Protein AF-A0A1K1SEM2-F1 (afdb_monomer_lite)

Sequence (155 aa):
MDTDGTIVLSGGDLWRDGTLTHLGGLPGLQYAWPEAVKNGRVVGYGVFGGKKVGVYWDQQHAAHVLPSSSYNLSNGNPGFTINAAGLIVGRIDEASGGNDAAGTRYGVWNQGVFAGRFGDVAADLPVVLGDDGTAGGYRYDAATRHSHPYTWRCS

Organism: NCBI:txid546364

Foldseek 3Di:
DEPQQWDDDQVQWIDDPRDIDHAADDVQWARDGWDEDYLQKTWFWTAHPQWIFIWIQDNVSHIDTQPQGTHHPPADGWDKYAYNQGKMKIFGYVVVLDPDPQATWMFIAGNSHTPGTDDDDRHWDFDDAYNQQKTWTWGQDPVVRDTDIDIDHPD

Secondary structure (DSSP, 8-state):
--TTS-EEETTTEEEETTEEEEPPP-TTEEEEEEEEEETTEEEEEEEETTEEEEEEE-TT--EEEPTT--B-TTSPP--EEE-TT-EEEEEPPGGGTSS-TT---EEEEETTEEEEEESSSTTEEEEEE-TTSEEEEEEEETTTTEEEEEEEE--

Radius of gyration: 15.35 Å; chains: 1; bounding box: 41×33×46 Å

Structure (mmCIF, N/CA/C/O backbone):
data_AF-A0A1K1SEM2-F1
#
_entry.id   AF-A0A1K1SEM2-F1
#
loop_
_atom_site.group_PDB
_atom_site.id
_atom_site.type_symbol
_atom_site.label_atom_id
_atom_site.label_alt_id
_atom_site.label_comp_id
_atom_site.label_asym_id
_atom_site.label_entity_id
_atom_site.label_seq_id
_atom_site.pdbx_PDB_ins_code
_atom_site.Cartn_x
_atom_site.Cartn_y
_atom_site.Cartn_z
_atom_site.occupancy
_atom_site.B_iso_or_equiv
_atom_site.auth_seq_id
_atom_site.auth_comp_id
_atom_site.auth_asym_id
_atom_site.auth_atom_id
_atom_site.pdbx_PDB_model_num
ATOM 1 N N . MET A 1 1 ? -12.809 1.448 -1.244 1.00 86.12 1 MET A N 1
ATOM 2 C CA . MET A 1 1 ? -13.992 0.931 -0.529 1.00 86.12 1 MET A CA 1
ATOM 3 C C . MET A 1 1 ? -13.843 -0.569 -0.440 1.00 86.12 1 MET A C 1
ATOM 5 O O . MET A 1 1 ? -13.424 -1.178 -1.421 1.00 86.12 1 MET A O 1
ATOM 9 N N . ASP A 1 2 ? -14.132 -1.128 0.723 1.00 93.38 2 ASP A N 1
ATOM 10 C CA . ASP A 1 2 ? -14.117 -2.560 0.970 1.00 93.38 2 ASP A CA 1
ATOM 11 C C . ASP A 1 2 ? -15.428 -3.211 0.499 1.00 93.38 2 ASP A C 1
ATOM 13 O O . ASP A 1 2 ? -16.438 -2.548 0.262 1.00 93.38 2 ASP A O 1
ATOM 17 N N . THR A 1 3 ? -15.413 -4.531 0.358 1.00 92.38 3 THR A N 1
ATOM 18 C CA . THR A 1 3 ? -16.561 -5.343 -0.081 1.00 92.38 3 THR A CA 1
ATOM 19 C C . THR A 1 3 ? -17.755 -5.291 0.866 1.00 92.38 3 THR A C 1
ATOM 21 O O . THR A 1 3 ? -18.881 -5.541 0.447 1.00 92.38 3 THR A O 1
ATOM 24 N N . ASP A 1 4 ? -17.523 -4.941 2.126 1.00 94.62 4 ASP A N 1
ATOM 25 C CA . ASP A 1 4 ? -18.528 -4.912 3.180 1.00 94.62 4 ASP A CA 1
ATOM 26 C C . ASP A 1 4 ? -19.148 -3.517 3.401 1.00 94.62 4 ASP A C 1
ATOM 28 O O . ASP A 1 4 ? -19.919 -3.325 4.341 1.00 94.62 4 ASP A O 1
ATOM 32 N N . GLY A 1 5 ? -18.816 -2.556 2.529 1.00 95.50 5 GLY A N 1
ATOM 33 C CA . GLY A 1 5 ? -19.282 -1.170 2.591 1.00 95.50 5 GLY A CA 1
ATOM 34 C C . GLY A 1 5 ? -18.360 -0.229 3.368 1.00 95.50 5 GLY A C 1
ATOM 35 O O . GLY A 1 5 ? -18.602 0.977 3.375 1.00 95.50 5 GLY A O 1
ATOM 36 N N . THR A 1 6 ? -17.282 -0.735 3.976 1.00 97.19 6 THR A N 1
ATOM 37 C CA . THR A 1 6 ? -16.309 0.112 4.672 1.00 97.19 6 THR A CA 1
ATOM 38 C C . THR A 1 6 ? -15.595 1.043 3.691 1.00 97.19 6 THR A C 1
ATOM 40 O O . THR A 1 6 ? -15.081 0.625 2.647 1.00 97.19 6 THR A O 1
ATOM 43 N N . ILE A 1 7 ? -15.503 2.325 4.030 1.00 96.06 7 ILE A N 1
ATOM 44 C CA . ILE A 1 7 ? -14.666 3.293 3.315 1.00 96.06 7 ILE A CA 1
ATOM 45 C C . ILE A 1 7 ? -13.536 3.750 4.222 1.00 96.06 7 ILE A C 1
ATOM 47 O O . ILE A 1 7 ? -13.710 3.889 5.430 1.00 96.06 7 ILE A O 1
ATOM 51 N N . VAL A 1 8 ? -12.381 4.001 3.619 1.00 95.81 8 VAL A N 1
ATOM 52 C CA . VAL A 1 8 ? -11.257 4.610 4.314 1.00 95.81 8 VAL A CA 1
ATOM 53 C C . VAL A 1 8 ? -11.254 6.108 4.051 1.00 95.81 8 VAL A C 1
ATOM 55 O O . VAL A 1 8 ? -11.447 6.548 2.917 1.00 95.81 8 VAL A O 1
ATOM 58 N N . LEU A 1 9 ? -11.090 6.886 5.113 1.00 94.19 9 LEU A N 1
ATOM 59 C CA . LEU A 1 9 ? -11.061 8.338 5.092 1.00 94.19 9 LEU A CA 1
ATOM 60 C C . LEU A 1 9 ? -9.616 8.813 5.214 1.00 94.19 9 LEU A C 1
ATOM 62 O O . LEU A 1 9 ? -8.827 8.266 5.986 1.00 94.19 9 LEU A O 1
ATOM 66 N N . SER A 1 10 ? -9.284 9.901 4.522 1.00 85.12 10 SER A N 1
ATOM 67 C CA . SER A 1 10 ? -7.932 10.473 4.518 1.00 85.12 10 SER A CA 1
ATOM 68 C C . SER A 1 10 ? -7.434 10.931 5.896 1.00 85.12 10 SER A C 1
ATOM 70 O O . SER A 1 10 ? -6.247 11.198 6.042 1.00 85.12 10 SER A O 1
ATOM 72 N N . GLY A 1 11 ? -8.325 11.049 6.888 1.00 86.31 11 GLY A N 1
ATOM 73 C CA . GLY A 1 11 ? -8.003 11.407 8.273 1.00 86.31 11 GLY A CA 1
ATOM 74 C C . GLY A 1 11 ? -7.440 10.265 9.127 1.00 86.31 11 GLY A C 1
ATOM 75 O O . GLY A 1 11 ? -7.090 10.511 10.276 1.00 86.31 11 GLY A O 1
ATOM 76 N N . GLY A 1 12 ? -7.327 9.045 8.587 1.00 92.62 12 GLY A N 1
ATOM 77 C CA . GLY A 1 12 ? -6.906 7.874 9.365 1.00 92.62 12 GLY A CA 1
ATOM 78 C C . GLY A 1 12 ? -8.075 7.121 10.004 1.00 92.62 12 GLY A C 1
ATOM 79 O O . GLY A 1 12 ? -7.905 6.491 11.043 1.00 92.62 12 GLY A O 1
ATOM 80 N N . ASP A 1 13 ? -9.249 7.181 9.376 1.00 95.50 13 ASP A N 1
ATOM 81 C CA . ASP A 1 13 ? -10.490 6.595 9.880 1.00 95.50 13 ASP A CA 1
ATOM 82 C C . ASP A 1 13 ? -11.098 5.615 8.891 1.00 95.50 13 ASP A C 1
ATOM 84 O O . ASP A 1 13 ? -11.027 5.804 7.676 1.00 95.50 13 ASP A O 1
ATOM 88 N N . LEU A 1 14 ? -11.771 4.602 9.422 1.00 96.88 14 LEU A N 1
ATOM 89 C CA . LEU A 1 14 ? -12.709 3.772 8.686 1.00 96.88 14 LEU A CA 1
ATOM 90 C C . LEU A 1 14 ? -14.127 4.216 9.015 1.00 96.88 14 LEU A C 1
ATOM 92 O O . LEU A 1 14 ? -14.466 4.395 10.183 1.00 96.88 14 LEU A O 1
ATOM 96 N N . TRP A 1 15 ? -14.965 4.359 7.995 1.00 97.38 15 TRP A N 1
ATOM 97 C CA . TRP A 1 15 ? -16.392 4.587 8.172 1.00 97.38 15 TRP A CA 1
ATOM 98 C C . TRP A 1 15 ? -17.188 3.402 7.648 1.00 97.38 15 TRP A C 1
ATOM 100 O O . TRP A 1 15 ? -16.928 2.909 6.547 1.00 97.38 15 TRP A O 1
ATOM 110 N N . ARG A 1 16 ? -18.193 2.989 8.421 1.00 97.25 16 ARG A N 1
ATOM 111 C CA . ARG A 1 16 ? -19.195 2.009 8.009 1.00 97.25 16 ARG A CA 1
ATOM 112 C C . ARG A 1 16 ? -20.496 2.243 8.761 1.00 97.25 16 ARG A C 1
ATOM 114 O O . ARG A 1 16 ? -20.487 2.309 9.986 1.00 97.25 16 ARG A O 1
ATOM 121 N N . ASP A 1 17 ? -21.602 2.359 8.029 1.00 95.81 17 ASP A N 1
ATOM 122 C CA . ASP A 1 17 ? -22.963 2.412 8.583 1.00 95.81 17 ASP A CA 1
ATOM 123 C C . ASP A 1 17 ? -23.117 3.419 9.741 1.00 95.81 17 ASP A C 1
ATOM 125 O O . ASP A 1 17 ? -23.718 3.142 10.777 1.00 95.81 17 ASP A O 1
ATOM 129 N N . GLY A 1 18 ? -22.523 4.607 9.583 1.00 95.88 18 GLY A N 1
ATOM 130 C CA . GLY A 1 18 ? -22.576 5.679 10.584 1.00 95.88 18 GLY A CA 1
ATOM 131 C C . GLY A 1 18 ? -21.556 5.564 11.724 1.00 95.88 18 GLY A C 1
ATOM 132 O O . GLY A 1 18 ? -21.492 6.462 12.559 1.00 95.88 18 GLY A O 1
ATOM 133 N N . THR A 1 19 ? -20.736 4.514 11.751 1.00 96.62 19 THR A N 1
ATOM 134 C CA . THR A 1 19 ? -19.701 4.295 12.769 1.00 96.62 19 THR A CA 1
ATOM 135 C C . THR A 1 19 ? -18.323 4.651 12.225 1.00 96.62 19 THR A C 1
ATOM 137 O O . THR A 1 19 ? -17.956 4.223 11.131 1.00 96.62 19 THR A O 1
ATOM 140 N N . LEU A 1 20 ? -17.554 5.411 13.008 1.00 96.75 20 LEU A N 1
ATOM 141 C CA . LEU A 1 20 ? -16.142 5.687 12.754 1.00 96.75 20 LEU A CA 1
ATOM 142 C C . LEU A 1 20 ? -15.268 4.766 13.604 1.00 96.75 20 LEU A C 1
ATOM 144 O O . LEU A 1 20 ? -15.506 4.610 14.800 1.00 96.75 20 LEU A O 1
ATOM 148 N N . THR A 1 21 ? -14.247 4.181 12.988 1.00 96.69 21 THR A N 1
ATOM 149 C CA . THR A 1 21 ? -13.200 3.418 13.670 1.00 96.69 21 THR A CA 1
ATOM 150 C C . THR A 1 21 ? -11.849 4.036 13.350 1.00 96.69 21 THR A C 1
ATOM 152 O O . THR A 1 21 ? -11.453 4.086 12.188 1.00 96.69 21 THR A O 1
ATOM 155 N N . HIS A 1 22 ? -11.141 4.489 14.382 1.00 96.12 22 HIS A N 1
ATOM 156 C CA . HIS A 1 22 ? -9.806 5.058 14.231 1.00 96.12 22 HIS A CA 1
ATOM 157 C C . HIS A 1 22 ? -8.783 3.973 13.887 1.00 96.12 22 HIS A C 1
ATOM 159 O O . HIS A 1 22 ? -8.739 2.921 14.532 1.00 96.12 22 HIS A O 1
ATOM 165 N N . LEU A 1 23 ? -7.928 4.252 12.904 1.00 97.62 23 LEU A N 1
ATOM 166 C CA . LEU A 1 23 ? -6.742 3.446 12.654 1.00 97.62 23 LEU A CA 1
ATOM 167 C C . LEU A 1 23 ? -5.701 3.683 13.755 1.00 97.62 23 LEU A C 1
ATOM 169 O O . LEU A 1 23 ? -5.547 4.789 14.275 1.00 97.62 23 LEU A O 1
ATOM 173 N N . GLY A 1 24 ? -4.968 2.633 14.111 1.00 96.56 24 GLY A N 1
ATOM 174 C CA . GLY A 1 24 ? -3.902 2.707 15.097 1.00 96.56 24 GLY A CA 1
ATOM 175 C C . GLY A 1 24 ? -2.767 3.628 14.653 1.00 96.56 24 GLY A C 1
ATOM 176 O O . GLY A 1 24 ? -2.438 3.738 13.469 1.00 96.56 24 GLY A O 1
ATOM 177 N N . GLY A 1 25 ? -2.146 4.284 15.630 1.00 95.31 25 GLY A N 1
ATOM 178 C CA . GLY A 1 25 ? -0.902 5.020 15.434 1.00 95.31 25 GLY A CA 1
ATOM 179 C C . GLY A 1 25 ? 0.330 4.121 15.560 1.00 95.31 25 GLY A C 1
ATOM 180 O O . GLY A 1 25 ? 0.259 3.000 16.061 1.00 95.31 25 GLY A O 1
ATOM 181 N N . LEU A 1 26 ? 1.483 4.655 15.163 1.00 95.75 26 LEU A N 1
ATOM 182 C CA . LEU A 1 26 ? 2.799 4.058 15.388 1.00 95.75 26 LEU A CA 1
ATOM 183 C C . LEU A 1 26 ? 3.738 5.149 15.927 1.00 95.75 26 LEU A C 1
ATOM 185 O O . LEU A 1 26 ? 3.830 6.208 15.302 1.00 95.75 26 LEU A O 1
ATOM 189 N N . PRO A 1 27 ? 4.439 4.953 17.061 1.00 96.69 27 PRO A N 1
ATOM 190 C CA . PRO A 1 27 ? 5.369 5.954 17.575 1.00 96.69 27 PRO A CA 1
ATOM 191 C C . PRO A 1 27 ? 6.413 6.357 16.528 1.00 96.69 27 PRO A C 1
ATOM 193 O O . PRO A 1 27 ? 7.125 5.510 15.998 1.00 96.69 27 PRO A O 1
ATOM 196 N N . GLY A 1 28 ? 6.502 7.655 16.228 1.00 95.69 28 GLY A N 1
ATOM 197 C CA . GLY A 1 28 ? 7.398 8.195 15.199 1.00 95.69 28 GLY A CA 1
ATOM 198 C C . GLY A 1 28 ? 6.798 8.277 13.790 1.00 95.69 28 GLY A C 1
ATOM 199 O O . GLY A 1 28 ? 7.409 8.905 12.926 1.00 95.69 28 GLY A O 1
ATOM 200 N N . LEU A 1 29 ? 5.607 7.710 13.561 1.00 95.56 29 LEU A N 1
ATOM 201 C CA . LEU A 1 29 ? 4.836 7.926 12.339 1.00 95.56 29 LEU A CA 1
ATOM 202 C C . LEU A 1 29 ? 4.104 9.269 12.417 1.00 95.56 29 LEU A C 1
ATOM 204 O O . LEU A 1 29 ? 3.430 9.581 13.396 1.00 95.56 29 LEU A O 1
ATOM 208 N N . GLN A 1 30 ? 4.236 10.057 11.363 1.00 94.50 30 GLN A N 1
ATOM 209 C CA . GLN A 1 30 ? 3.612 11.360 11.188 1.00 94.50 30 GLN A CA 1
ATOM 210 C C . GLN A 1 30 ? 2.839 11.366 9.875 1.00 94.50 30 GLN A C 1
ATOM 212 O O . GLN A 1 30 ? 3.220 10.673 8.935 1.00 94.50 30 GLN A O 1
ATOM 217 N N . TYR A 1 31 ? 1.783 12.175 9.807 1.00 92.38 31 TYR A N 1
ATOM 218 C CA . TYR A 1 31 ? 0.994 12.378 8.592 1.00 92.38 31 TYR A CA 1
ATOM 219 C C . TYR A 1 31 ? 0.589 11.054 7.916 1.00 92.38 31 TYR A C 1
ATOM 221 O O . TYR A 1 31 ? 1.043 10.744 6.825 1.00 92.38 31 TYR A O 1
ATOM 229 N N . ALA A 1 32 ? -0.201 10.218 8.585 1.00 93.19 32 ALA A N 1
ATOM 230 C CA . ALA A 1 32 ? -0.672 8.978 7.977 1.00 93.19 32 ALA A CA 1
ATOM 231 C C . ALA A 1 32 ? -1.786 9.261 6.958 1.00 93.19 32 ALA A C 1
ATOM 233 O O . ALA A 1 32 ? -2.796 9.875 7.294 1.00 93.19 32 ALA A O 1
ATOM 234 N N . TRP A 1 33 ? -1.607 8.779 5.732 1.00 94.69 33 TRP A N 1
ATOM 235 C CA . TRP A 1 33 ? -2.560 8.879 4.634 1.00 94.69 33 TRP A CA 1
ATOM 236 C C . TRP A 1 33 ? -2.918 7.480 4.146 1.00 94.69 33 TRP A C 1
ATOM 238 O O . TRP A 1 33 ? -2.168 6.883 3.370 1.00 94.69 33 TRP A O 1
ATOM 248 N N . PRO A 1 34 ? -4.043 6.924 4.607 1.00 95.62 34 PRO A N 1
ATOM 249 C CA . PRO A 1 34 ? -4.526 5.666 4.073 1.00 95.62 34 PRO A CA 1
ATOM 250 C C . PRO A 1 34 ? -5.089 5.857 2.653 1.00 95.62 34 PRO A C 1
ATOM 252 O O . PRO A 1 34 ? -5.746 6.858 2.365 1.00 95.62 34 PRO A O 1
ATOM 255 N N . GLU A 1 35 ? -4.844 4.891 1.767 1.00 92.69 35 GLU A N 1
ATOM 256 C CA . GLU A 1 35 ? -5.190 4.976 0.338 1.00 92.69 35 GLU A CA 1
ATOM 257 C C . GLU A 1 35 ? -6.172 3.885 -0.101 1.00 92.69 35 GLU A C 1
ATOM 259 O O . GLU A 1 35 ? -7.098 4.145 -0.871 1.00 92.69 35 GLU A O 1
ATOM 264 N N . ALA A 1 36 ? -5.994 2.658 0.393 1.00 94.31 36 ALA A N 1
ATOM 265 C CA . ALA A 1 36 ? -6.795 1.508 -0.005 1.00 94.31 36 ALA A CA 1
ATOM 266 C C . ALA A 1 36 ? -7.166 0.639 1.197 1.00 94.31 36 ALA A C 1
ATOM 268 O O . ALA A 1 36 ? -6.385 0.476 2.129 1.00 94.31 36 ALA A O 1
ATOM 269 N N . VAL A 1 37 ? -8.367 0.062 1.149 1.00 95.94 37 VAL A N 1
ATOM 270 C CA . VAL A 1 37 ? -8.908 -0.836 2.174 1.00 95.94 37 VAL A CA 1
ATOM 271 C C . VAL A 1 37 ? -9.487 -2.079 1.516 1.00 95.94 37 VAL A C 1
ATOM 273 O O . VAL A 1 37 ? -10.190 -1.971 0.504 1.00 95.94 37 VAL A O 1
ATOM 276 N N . LYS A 1 38 ? -9.184 -3.248 2.083 1.00 96.44 38 LYS A N 1
ATOM 277 C CA . LYS A 1 38 ? -9.725 -4.532 1.641 1.00 96.44 38 LYS A CA 1
ATOM 278 C C . LYS A 1 38 ? -9.698 -5.554 2.779 1.00 96.44 38 LYS A C 1
ATOM 280 O O . LYS A 1 38 ? -8.660 -5.760 3.406 1.00 96.44 38 LYS A O 1
ATOM 285 N N . ASN A 1 39 ? -10.820 -6.226 3.017 1.00 96.00 39 ASN A N 1
ATOM 286 C CA . ASN A 1 39 ? -11.002 -7.210 4.086 1.00 96.00 39 ASN A CA 1
ATOM 287 C C . ASN A 1 39 ? -10.518 -6.708 5.468 1.00 96.00 39 ASN A C 1
ATOM 289 O O . ASN A 1 39 ? -9.759 -7.395 6.165 1.00 96.00 39 ASN A O 1
ATOM 293 N N . GLY A 1 40 ? -10.885 -5.468 5.814 1.00 95.88 40 GLY A N 1
ATOM 294 C CA . GLY A 1 40 ? -10.510 -4.798 7.067 1.00 95.88 40 GLY A CA 1
ATOM 295 C C . GLY A 1 40 ? -9.032 -4.408 7.197 1.00 95.88 40 GLY A C 1
ATOM 296 O O . GLY A 1 40 ? -8.626 -3.891 8.230 1.00 95.88 40 GLY A O 1
ATOM 297 N N . ARG A 1 41 ? -8.211 -4.649 6.170 1.00 97.56 41 ARG A N 1
ATOM 298 C CA . ARG A 1 41 ? -6.813 -4.204 6.113 1.00 97.56 41 ARG A CA 1
ATOM 299 C C . ARG A 1 41 ? -6.719 -2.906 5.342 1.00 97.56 41 ARG A C 1
ATOM 301 O O . ARG A 1 41 ? -7.436 -2.731 4.357 1.00 97.56 41 ARG A O 1
ATOM 308 N N . VAL A 1 42 ? -5.788 -2.045 5.727 1.00 97.81 42 VAL A N 1
ATOM 309 C CA . VAL A 1 42 ? -5.552 -0.770 5.046 1.00 97.81 42 VAL A CA 1
ATOM 310 C C . VAL A 1 42 ? -4.102 -0.677 4.608 1.00 97.81 42 VAL A C 1
ATOM 312 O O . VAL A 1 42 ? -3.197 -1.112 5.317 1.00 97.81 42 VAL A O 1
ATOM 315 N N . VAL A 1 43 ? -3.870 -0.078 3.447 1.00 97.00 43 VAL A N 1
ATOM 316 C CA . VAL A 1 43 ? -2.541 0.358 3.028 1.00 97.00 43 VAL A CA 1
ATOM 317 C C . VAL A 1 43 ? -2.576 1.825 2.627 1.00 97.00 43 VAL A C 1
ATOM 319 O O . VAL A 1 43 ? -3.594 2.341 2.159 1.00 97.00 43 VAL A O 1
ATOM 322 N N . GLY A 1 44 ? -1.459 2.503 2.829 1.00 95.25 44 GLY A N 1
ATOM 323 C CA . GLY A 1 44 ? -1.229 3.858 2.364 1.00 95.25 44 GLY A CA 1
ATOM 324 C C . GLY A 1 44 ? 0.203 4.263 2.654 1.00 95.25 44 GLY A C 1
ATOM 325 O O . GLY A 1 44 ? 1.109 3.429 2.618 1.00 95.25 44 GLY A O 1
ATOM 326 N N . TYR A 1 45 ? 0.416 5.530 2.981 1.00 94.25 45 TYR A N 1
ATOM 327 C CA . TYR A 1 45 ? 1.746 6.048 3.271 1.00 94.25 45 TYR A CA 1
ATOM 328 C C . TYR A 1 45 ? 1.741 7.038 4.433 1.00 94.25 45 TYR A C 1
ATOM 330 O O . TYR A 1 45 ? 0.701 7.507 4.883 1.00 94.25 45 TYR A O 1
ATOM 338 N N . GLY A 1 46 ? 2.923 7.362 4.939 1.00 94.44 46 GLY A N 1
ATOM 339 C CA . GLY A 1 46 ? 3.118 8.401 5.942 1.00 94.44 46 GLY A CA 1
ATOM 340 C C . GLY A 1 46 ? 4.568 8.847 5.999 1.00 94.44 46 GLY A C 1
ATOM 341 O O . GLY A 1 46 ? 5.359 8.500 5.126 1.00 94.44 46 GLY A O 1
ATOM 342 N N . VAL A 1 47 ? 4.930 9.621 7.016 1.00 94.88 47 VAL A N 1
ATOM 343 C CA . VAL A 1 47 ? 6.305 10.065 7.265 1.00 94.88 47 VAL A CA 1
ATOM 344 C C . VAL A 1 47 ? 6.848 9.378 8.510 1.00 94.88 47 VAL A C 1
ATOM 346 O O . VAL A 1 47 ? 6.300 9.529 9.595 1.00 94.88 47 VAL A O 1
ATOM 349 N N . PHE A 1 48 ? 7.952 8.651 8.372 1.00 94.44 48 PHE A N 1
ATOM 350 C CA . PHE A 1 48 ? 8.624 7.970 9.474 1.00 94.44 48 PHE A CA 1
ATOM 351 C C . PHE A 1 48 ? 10.129 8.217 9.383 1.00 94.44 48 PHE A C 1
ATOM 353 O O . PHE A 1 48 ? 10.730 8.042 8.323 1.00 94.44 48 PHE A O 1
ATOM 360 N N . GLY A 1 49 ? 10.746 8.676 10.475 1.00 92.75 49 GLY A N 1
ATOM 361 C CA . GLY A 1 49 ? 12.183 8.982 10.491 1.00 92.75 49 GLY A CA 1
ATOM 362 C C . GLY A 1 49 ? 12.611 10.014 9.435 1.00 92.75 49 GLY A C 1
ATOM 363 O O . GLY A 1 49 ? 13.690 9.896 8.862 1.00 92.75 49 GLY A O 1
ATOM 364 N N . GLY A 1 50 ? 11.747 10.990 9.126 1.00 91.81 50 GLY A N 1
ATOM 365 C CA . GLY A 1 50 ? 12.019 12.030 8.125 1.00 91.81 50 GLY A CA 1
ATOM 366 C C . GLY A 1 50 ? 11.940 11.567 6.665 1.00 91.81 50 GLY A C 1
ATOM 367 O O . GLY A 1 50 ? 12.366 12.300 5.777 1.00 91.81 50 GLY A O 1
ATOM 368 N N . LYS A 1 51 ? 11.401 10.372 6.399 1.00 90.75 51 LYS A N 1
ATOM 369 C CA . LYS A 1 51 ? 11.194 9.825 5.051 1.00 90.75 51 LYS A CA 1
ATOM 370 C C . LYS A 1 51 ? 9.730 9.482 4.827 1.00 90.75 51 LYS A C 1
ATOM 372 O O . LYS A 1 51 ? 9.054 9.094 5.778 1.00 90.75 51 LYS A O 1
ATOM 377 N N . LYS A 1 52 ? 9.242 9.570 3.584 1.00 90.62 52 LYS A N 1
ATOM 378 C CA . LYS A 1 52 ? 7.943 8.959 3.258 1.00 90.62 52 LYS A CA 1
ATOM 379 C C . LYS A 1 52 ? 8.106 7.444 3.312 1.00 90.62 52 LYS A C 1
ATOM 381 O O . LYS A 1 52 ? 9.130 6.942 2.857 1.00 90.62 52 LYS A O 1
ATOM 386 N N . VAL A 1 53 ? 7.129 6.733 3.853 1.00 93.31 53 VAL A N 1
ATOM 387 C CA . VAL A 1 53 ? 7.119 5.270 3.942 1.00 93.31 53 VAL A CA 1
ATOM 388 C C . VAL A 1 53 ? 5.741 4.727 3.607 1.00 93.31 53 VAL A C 1
ATOM 390 O O . VAL A 1 53 ? 4.745 5.400 3.865 1.00 93.31 53 VAL A O 1
ATOM 393 N N . GLY A 1 54 ? 5.677 3.515 3.065 1.00 95.19 54 GLY A N 1
ATOM 394 C CA . GLY A 1 54 ? 4.437 2.750 3.025 1.00 95.19 54 GLY A CA 1
ATOM 395 C C . GLY A 1 54 ? 4.014 2.335 4.431 1.00 95.19 54 GLY A C 1
ATOM 396 O O . GLY A 1 54 ? 4.856 2.007 5.271 1.00 95.19 54 GLY A O 1
ATOM 397 N N . VAL A 1 55 ? 2.712 2.352 4.692 1.00 97.12 55 VAL A N 1
ATOM 398 C CA . VAL A 1 55 ? 2.122 1.965 5.975 1.00 97.12 55 VAL A CA 1
ATOM 399 C C . VAL A 1 55 ? 1.031 0.938 5.723 1.00 97.12 55 VAL A C 1
ATOM 401 O O . VAL A 1 55 ? 0.182 1.120 4.851 1.00 97.12 55 VAL A O 1
ATOM 404 N N . TYR A 1 56 ? 1.070 -0.142 6.491 1.00 98.12 56 TYR A N 1
ATOM 405 C CA . TYR A 1 56 ? 0.070 -1.196 6.513 1.00 98.12 56 TYR A CA 1
ATOM 406 C C . TYR A 1 56 ? -0.629 -1.179 7.866 1.00 98.12 56 TYR A C 1
ATOM 408 O O . TYR A 1 56 ? 0.033 -1.253 8.900 1.00 98.12 56 TYR A O 1
ATOM 416 N N . TRP A 1 57 ? -1.955 -1.101 7.853 1.00 98.38 57 TRP A N 1
ATOM 417 C CA . TRP A 1 57 ? -2.766 -1.392 9.023 1.00 98.38 57 TRP A CA 1
ATOM 418 C C . TRP A 1 57 ? -3.364 -2.781 8.872 1.00 98.38 57 TRP A C 1
ATOM 420 O O . TRP A 1 57 ? -4.056 -3.068 7.888 1.00 98.38 57 TRP A O 1
ATOM 430 N N . ASP A 1 58 ? -3.074 -3.645 9.841 1.00 97.88 58 ASP A N 1
ATOM 431 C CA . ASP A 1 58 ? -3.631 -4.993 9.875 1.00 97.88 58 ASP A CA 1
ATOM 432 C C . ASP A 1 58 ? -5.135 -4.988 10.203 1.00 97.88 58 ASP A C 1
ATOM 434 O O . ASP A 1 58 ? -5.763 -3.942 10.357 1.00 97.88 58 ASP A O 1
ATOM 438 N N . GLN A 1 59 ? -5.742 -6.173 10.293 1.00 96.19 59 GLN A N 1
ATOM 439 C CA . GLN A 1 59 ? -7.174 -6.302 10.601 1.00 96.19 59 GLN A CA 1
ATOM 440 C C . GLN A 1 59 ? -7.537 -5.836 12.016 1.00 96.19 59 GLN A C 1
ATOM 442 O O . GLN A 1 59 ? -8.712 -5.663 12.323 1.00 96.19 59 GLN A O 1
ATOM 447 N N . GLN A 1 60 ? -6.546 -5.675 12.891 1.00 96.81 60 GLN A N 1
ATOM 448 C CA . GLN A 1 60 ? -6.700 -5.101 14.224 1.00 96.81 60 GLN A CA 1
ATOM 449 C C . GLN A 1 60 ? -6.438 -3.588 14.202 1.00 96.81 60 GLN A C 1
ATOM 451 O O . GLN A 1 60 ? -6.421 -2.943 15.250 1.00 96.81 60 GLN A O 1
ATOM 456 N N . HIS A 1 61 ? -6.251 -3.027 13.006 1.00 96.62 61 HIS A N 1
ATOM 457 C CA . HIS A 1 61 ? -5.919 -1.642 12.731 1.00 96.62 61 HIS A CA 1
ATOM 458 C C . HIS A 1 61 ? -4.588 -1.198 13.348 1.00 96.62 61 HIS A C 1
ATOM 460 O O . HIS A 1 61 ? -4.372 0.000 13.511 1.00 96.62 61 HIS A O 1
ATOM 466 N N . ALA A 1 62 ? -3.678 -2.114 13.687 1.00 97.94 62 ALA A N 1
ATOM 467 C CA . ALA A 1 62 ? -2.352 -1.739 14.162 1.00 97.94 62 ALA A CA 1
ATOM 468 C C . ALA A 1 62 ? -1.469 -1.327 12.979 1.00 97.94 62 ALA A C 1
ATOM 470 O O . ALA A 1 62 ? -1.449 -1.999 11.950 1.00 97.94 62 ALA A O 1
ATOM 471 N N . ALA A 1 63 ? -0.755 -0.209 13.125 1.00 97.88 63 ALA A N 1
ATOM 472 C CA . ALA A 1 63 ? 0.079 0.363 12.075 1.00 97.88 63 ALA A CA 1
ATOM 473 C C . ALA A 1 63 ? 1.478 -0.260 12.040 1.00 97.88 63 ALA A C 1
ATOM 475 O O . ALA A 1 63 ? 2.170 -0.328 13.056 1.00 97.88 63 ALA A O 1
ATOM 476 N N . HIS A 1 64 ? 1.933 -0.594 10.835 1.00 97.56 64 HIS A N 1
ATOM 477 C CA . HIS A 1 64 ? 3.256 -1.141 10.551 1.00 97.56 64 HIS A CA 1
ATOM 478 C C . HIS A 1 64 ? 3.879 -0.393 9.375 1.00 97.56 64 HIS A C 1
ATOM 480 O O . HIS A 1 64 ? 3.219 -0.146 8.367 1.00 97.56 64 HIS A O 1
ATOM 486 N N . VAL A 1 65 ? 5.165 -0.054 9.468 1.00 96.50 65 VAL A N 1
ATOM 487 C CA . VAL A 1 65 ? 5.906 0.451 8.303 1.00 96.50 65 VAL A CA 1
ATOM 488 C C . VAL A 1 65 ? 6.173 -0.713 7.356 1.00 96.50 65 VAL A C 1
ATOM 490 O O . VAL A 1 65 ? 6.719 -1.734 7.771 1.00 96.50 65 VAL A O 1
ATOM 493 N N . LEU A 1 66 ? 5.839 -0.546 6.076 1.00 96.25 66 LEU A N 1
ATOM 494 C CA . LEU A 1 66 ? 6.225 -1.501 5.046 1.00 96.2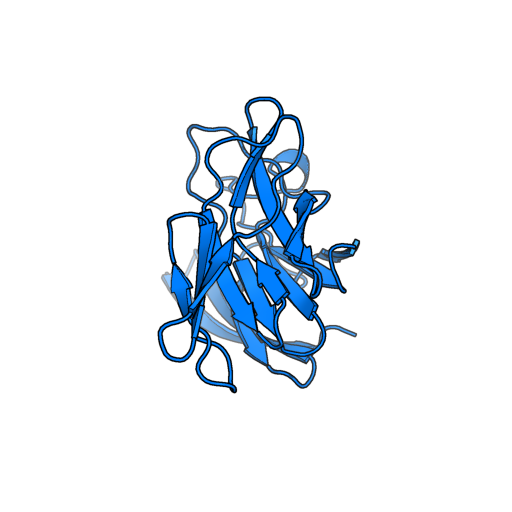5 66 LEU A CA 1
ATOM 495 C C . LEU A 1 66 ? 7.752 -1.459 4.873 1.00 96.25 66 LEU A C 1
ATOM 497 O O . LEU A 1 66 ? 8.299 -0.405 4.528 1.00 96.25 66 LEU A O 1
ATOM 501 N N . PRO A 1 67 ? 8.478 -2.567 5.087 1.00 94.56 67 PRO A N 1
ATOM 502 C CA . PRO A 1 67 ? 9.916 -2.596 4.866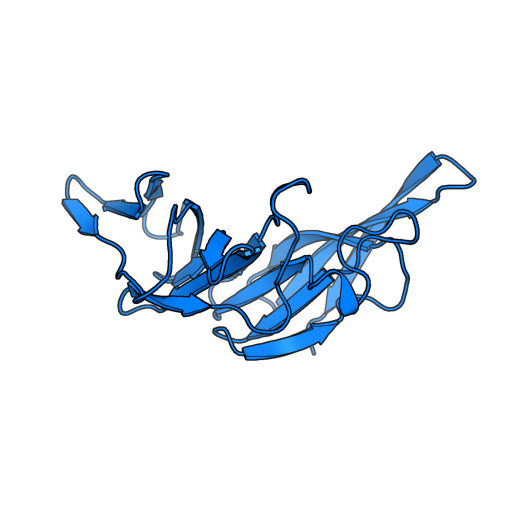 1.00 94.56 67 PRO A CA 1
ATOM 503 C C . PRO A 1 67 ? 10.237 -2.314 3.394 1.00 94.56 67 PRO A C 1
ATOM 505 O O . PRO A 1 67 ? 9.436 -2.597 2.506 1.00 94.56 67 PRO A O 1
ATOM 508 N N . SER A 1 68 ? 11.413 -1.745 3.137 1.00 91.12 68 SER A N 1
ATOM 509 C CA . SER A 1 68 ? 11.873 -1.400 1.785 1.00 91.12 68 SER A CA 1
ATOM 510 C C . SER A 1 68 ? 10.959 -0.439 1.011 1.00 91.12 68 SER A C 1
ATOM 512 O O . SER A 1 68 ? 10.811 -0.554 -0.204 1.00 91.12 68 SER A O 1
ATOM 514 N N . SER A 1 69 ? 10.333 0.518 1.706 1.00 90.44 69 SER A N 1
ATOM 515 C CA . SER A 1 69 ? 9.405 1.499 1.118 1.00 90.44 69 SER A CA 1
ATOM 516 C C . SER A 1 69 ? 9.751 2.960 1.451 1.00 90.44 69 SER A C 1
ATOM 518 O O . SER A 1 69 ? 8.869 3.806 1.498 1.00 90.44 69 SER A O 1
ATOM 520 N N . SER A 1 70 ? 11.015 3.290 1.738 1.00 85.19 70 SER A N 1
ATOM 521 C CA . SER A 1 70 ? 11.414 4.644 2.153 1.00 85.19 70 SER A CA 1
ATOM 522 C C . SER A 1 70 ? 11.772 5.584 0.990 1.00 85.19 70 SER A C 1
ATOM 524 O O . SER A 1 70 ? 12.630 5.242 0.174 1.00 85.19 70 SER A O 1
ATOM 526 N N . TYR A 1 71 ? 11.226 6.803 0.996 1.00 80.69 71 TYR A N 1
ATOM 527 C CA . TYR A 1 71 ? 11.464 7.857 -0.003 1.00 80.69 71 TYR A CA 1
ATOM 528 C C . TYR A 1 71 ? 11.892 9.169 0.633 1.00 80.69 71 TYR A C 1
ATOM 530 O O . TYR A 1 71 ? 11.535 9.488 1.772 1.00 80.69 71 TYR A O 1
ATOM 538 N N . ASN A 1 72 ? 12.578 9.984 -0.156 1.00 77.81 72 ASN A N 1
ATOM 539 C CA . ASN A 1 72 ? 12.813 11.375 0.162 1.00 77.81 72 ASN A CA 1
ATOM 540 C C . ASN A 1 72 ? 11.496 12.177 0.145 1.00 77.81 72 ASN A C 1
ATOM 542 O O . ASN A 1 72 ? 10.587 11.916 -0.645 1.00 77.81 72 ASN A O 1
ATOM 546 N N . LEU A 1 73 ? 11.384 13.185 1.010 1.00 78.25 73 LEU A N 1
ATOM 547 C CA . LEU A 1 73 ? 10.166 13.991 1.150 1.00 78.25 73 LEU A CA 1
ATOM 548 C C . LEU A 1 73 ? 9.856 14.826 -0.104 1.00 78.25 73 LEU A C 1
ATOM 550 O O . LEU A 1 73 ? 8.686 15.095 -0.378 1.00 78.25 73 LEU A O 1
ATOM 554 N N . SER A 1 74 ? 10.886 15.194 -0.874 1.00 77.25 74 SER A N 1
ATOM 555 C CA . SER A 1 74 ? 10.771 15.950 -2.131 1.00 77.25 74 SER A CA 1
ATOM 556 C C . SER A 1 74 ? 10.159 15.153 -3.282 1.00 77.25 74 SER A C 1
ATOM 558 O O . SER A 1 74 ? 9.779 15.734 -4.296 1.00 77.25 74 SER A O 1
ATOM 560 N N . ASN A 1 75 ? 10.090 13.830 -3.152 1.00 75.12 75 ASN A N 1
ATOM 561 C CA . ASN A 1 75 ? 9.654 12.944 -4.220 1.00 75.12 75 ASN A CA 1
ATOM 562 C C . ASN A 1 75 ? 8.133 12.753 -4.221 1.00 75.12 75 ASN A C 1
ATOM 564 O O . ASN A 1 75 ? 7.443 13.096 -3.257 1.00 75.12 75 ASN A O 1
ATOM 568 N N . GLY A 1 76 ? 7.593 12.216 -5.319 1.00 72.56 76 GLY A N 1
ATOM 569 C CA . GLY A 1 76 ? 6.166 11.891 -5.424 1.00 72.56 76 GLY A CA 1
ATOM 570 C C . GLY A 1 76 ? 5.707 10.923 -4.326 1.00 72.56 76 GLY A C 1
ATOM 571 O O . GLY A 1 76 ? 6.519 10.216 -3.730 1.00 72.56 76 GLY A O 1
ATOM 572 N N . ASN A 1 77 ? 4.406 10.896 -4.038 1.00 75.62 77 ASN A N 1
ATOM 573 C CA . ASN A 1 77 ? 3.870 9.998 -3.015 1.00 75.62 77 ASN A CA 1
ATOM 574 C C . ASN A 1 77 ? 3.936 8.538 -3.490 1.00 75.62 77 ASN A C 1
ATOM 576 O O . ASN A 1 77 ? 3.674 8.264 -4.668 1.00 75.62 77 ASN A O 1
ATOM 580 N N . PRO A 1 78 ? 4.308 7.601 -2.607 1.00 75.50 78 PRO A N 1
ATOM 581 C CA . PRO A 1 78 ? 4.244 6.192 -2.937 1.00 75.50 78 PRO A CA 1
ATOM 582 C C . PRO A 1 78 ? 2.795 5.718 -2.883 1.00 75.50 78 PRO A C 1
ATOM 584 O O . PRO A 1 78 ? 2.194 5.714 -1.818 1.00 75.50 78 PRO A O 1
ATOM 587 N N . GLY A 1 79 ? 2.251 5.356 -4.045 1.00 84.31 79 GLY A N 1
ATOM 588 C CA . GLY A 1 79 ? 0.920 4.765 -4.142 1.00 84.31 79 GLY A CA 1
ATOM 589 C C . GLY A 1 79 ? 0.963 3.263 -3.876 1.00 84.31 79 GLY A C 1
ATOM 590 O O . GLY A 1 79 ? 1.844 2.570 -4.406 1.00 84.31 79 GLY A O 1
ATOM 591 N N . PHE A 1 80 ? 0.004 2.773 -3.095 1.00 90.00 80 PHE A N 1
ATOM 592 C CA . PHE A 1 80 ? -0.146 1.363 -2.751 1.00 90.00 80 PHE A CA 1
ATOM 593 C C . PHE A 1 80 ? -1.557 0.840 -3.037 1.00 90.00 80 PHE A C 1
ATOM 595 O O . PHE A 1 80 ? -2.553 1.557 -2.982 1.00 90.00 80 PHE A O 1
ATOM 602 N N . THR A 1 81 ? -1.646 -0.458 -3.309 1.00 91.81 81 THR A N 1
ATOM 603 C CA . THR A 1 81 ? -2.901 -1.205 -3.434 1.00 91.81 81 THR A CA 1
ATOM 604 C C . THR A 1 81 ? -2.825 -2.499 -2.633 1.00 91.81 81 THR A C 1
ATOM 606 O O . THR A 1 81 ? -1.729 -2.996 -2.373 1.00 91.81 81 THR A O 1
ATOM 609 N N . ILE A 1 82 ? -3.976 -3.040 -2.230 1.00 94.38 82 ILE A N 1
ATOM 610 C CA . ILE A 1 82 ? -4.090 -4.238 -1.391 1.00 94.38 82 ILE A CA 1
ATOM 611 C C . ILE A 1 82 ? -5.276 -5.107 -1.826 1.00 94.38 82 ILE A C 1
ATOM 613 O O . ILE A 1 82 ? -6.324 -4.583 -2.209 1.00 94.38 82 ILE A O 1
ATOM 617 N N . ASN A 1 83 ? -5.124 -6.431 -1.748 1.00 94.62 83 ASN A N 1
ATOM 618 C CA . ASN A 1 83 ? -6.206 -7.392 -1.985 1.00 94.62 83 ASN A CA 1
ATOM 619 C C . ASN A 1 83 ? -6.727 -8.030 -0.681 1.00 94.62 83 ASN A C 1
ATOM 621 O O . ASN A 1 83 ? -6.197 -7.800 0.407 1.00 94.62 83 ASN A O 1
ATOM 625 N N . ALA A 1 84 ? -7.769 -8.861 -0.775 1.00 94.69 84 ALA A N 1
ATOM 626 C CA . ALA A 1 84 ? -8.446 -9.430 0.392 1.00 94.69 84 ALA A CA 1
ATOM 627 C C . ALA A 1 84 ? -7.574 -10.391 1.221 1.00 94.69 84 ALA A C 1
ATOM 629 O O . ALA A 1 84 ? -7.843 -10.586 2.411 1.00 94.69 84 ALA A O 1
ATOM 630 N N . ALA A 1 85 ? -6.527 -10.966 0.621 1.00 94.19 85 ALA A N 1
ATOM 631 C CA . ALA A 1 85 ? -5.556 -11.820 1.304 1.00 94.19 85 ALA A CA 1
ATOM 632 C C . ALA A 1 85 ? -4.500 -11.015 2.091 1.00 94.19 85 ALA A C 1
ATOM 634 O O . ALA A 1 85 ? -3.782 -11.575 2.922 1.00 94.19 85 ALA A O 1
ATOM 635 N N . GLY A 1 86 ? -4.426 -9.697 1.872 1.00 94.94 86 GLY A N 1
ATOM 636 C CA . GLY A 1 86 ? -3.398 -8.826 2.440 1.00 94.94 86 GLY A CA 1
ATOM 637 C C . GLY A 1 86 ? -2.124 -8.759 1.601 1.00 94.94 86 GLY A C 1
ATOM 638 O O . GLY A 1 86 ? -1.084 -8.336 2.103 1.00 94.94 86 GLY A O 1
ATOM 639 N N . LEU A 1 87 ? -2.191 -9.172 0.337 1.00 95.00 87 LEU A N 1
ATOM 640 C CA . LEU A 1 87 ? -1.130 -8.935 -0.628 1.00 95.00 87 LEU A CA 1
ATOM 641 C C . LEU A 1 87 ? -1.178 -7.466 -1.045 1.00 95.00 87 LEU A C 1
ATOM 643 O O . LEU A 1 87 ? -2.252 -6.935 -1.319 1.00 95.00 87 LEU A O 1
ATOM 647 N N . ILE A 1 88 ? -0.022 -6.819 -1.071 1.00 94.00 88 ILE A N 1
ATOM 648 C CA . ILE A 1 88 ? 0.141 -5.386 -1.287 1.00 94.00 88 ILE A CA 1
ATOM 649 C C . ILE A 1 88 ? 1.113 -5.187 -2.438 1.00 94.00 88 ILE A C 1
ATOM 651 O O . ILE A 1 88 ? 2.149 -5.849 -2.494 1.00 94.00 88 ILE A O 1
ATOM 655 N N . VAL A 1 89 ? 0.808 -4.238 -3.318 1.00 90.25 89 VAL A N 1
ATOM 656 C CA . VAL A 1 89 ? 1.733 -3.777 -4.354 1.00 90.25 89 VAL A CA 1
ATOM 657 C C . VAL A 1 89 ? 1.852 -2.263 -4.285 1.00 90.25 89 VAL A C 1
ATOM 659 O O . VAL A 1 89 ? 0.870 -1.559 -4.072 1.00 90.25 89 VAL A O 1
ATOM 662 N N . GLY A 1 90 ? 3.062 -1.757 -4.465 1.00 86.94 90 GLY A N 1
ATOM 663 C CA . GLY A 1 90 ? 3.361 -0.332 -4.429 1.00 86.94 90 GLY A CA 1
ATOM 664 C C . GLY A 1 90 ? 4.835 -0.088 -4.686 1.00 86.94 90 GLY A C 1
ATOM 665 O O . GLY A 1 90 ? 5.592 -1.026 -4.928 1.00 86.94 90 GLY A O 1
ATOM 666 N N . ARG A 1 91 ? 5.255 1.171 -4.699 1.00 84.56 91 ARG A N 1
ATOM 667 C CA . ARG A 1 91 ? 6.657 1.505 -4.984 1.00 84.56 91 ARG A CA 1
ATOM 668 C C . ARG A 1 91 ? 7.582 0.965 -3.870 1.00 84.56 91 ARG A C 1
ATOM 670 O O . ARG A 1 91 ? 7.164 0.880 -2.711 1.00 84.56 91 ARG A O 1
ATOM 677 N N . ILE A 1 92 ? 8.836 0.642 -4.206 1.00 87.00 92 ILE A N 1
ATOM 678 C CA . ILE A 1 92 ? 9.907 0.338 -3.225 1.00 87.00 92 ILE A CA 1
ATOM 679 C C . ILE A 1 92 ? 10.783 1.558 -2.938 1.00 87.00 92 ILE A C 1
ATOM 681 O O . ILE A 1 92 ? 10.650 2.584 -3.592 1.00 87.00 92 ILE A O 1
ATOM 685 N N . ASP A 1 93 ? 11.688 1.446 -1.967 1.00 85.12 93 ASP A N 1
ATOM 686 C CA . ASP A 1 93 ? 12.629 2.504 -1.609 1.00 85.12 93 ASP A CA 1
ATOM 687 C C . ASP A 1 93 ? 13.571 2.921 -2.753 1.00 85.12 93 ASP A C 1
ATOM 689 O O . ASP A 1 93 ? 13.888 2.152 -3.664 1.00 85.12 93 ASP A O 1
ATOM 693 N N . GLU A 1 94 ? 14.055 4.162 -2.675 1.00 77.88 94 GLU A N 1
ATOM 694 C CA . GLU A 1 94 ? 14.986 4.743 -3.654 1.00 77.88 94 GLU A CA 1
ATOM 695 C C . GLU A 1 94 ? 16.296 3.969 -3.776 1.00 77.88 94 GLU A C 1
ATOM 697 O O . GLU A 1 94 ? 16.808 3.794 -4.880 1.00 77.88 94 GLU A O 1
ATOM 702 N N . ALA A 1 95 ? 16.815 3.447 -2.661 1.00 78.19 95 ALA A N 1
ATOM 703 C CA . ALA A 1 95 ? 18.040 2.650 -2.662 1.00 78.19 95 ALA A CA 1
ATOM 704 C C . ALA A 1 95 ? 17.897 1.364 -3.499 1.00 78.19 95 ALA A C 1
ATOM 706 O O . ALA A 1 95 ? 18.887 0.824 -3.993 1.00 78.19 95 ALA A O 1
ATOM 707 N N . SER A 1 96 ? 16.665 0.897 -3.693 1.00 76.81 96 SER A N 1
ATOM 708 C CA . SER A 1 96 ? 16.313 -0.290 -4.464 1.00 76.81 96 SER A CA 1
ATOM 709 C C . SER A 1 96 ? 15.827 0.018 -5.885 1.00 76.81 96 SER A C 1
ATOM 711 O O . SER A 1 96 ? 15.489 -0.924 -6.615 1.00 76.81 96 SER A O 1
ATOM 713 N N . GLY A 1 97 ? 15.836 1.290 -6.302 1.00 72.88 97 GLY A N 1
ATOM 714 C CA . GLY A 1 97 ? 15.353 1.763 -7.608 1.00 72.88 97 GLY A CA 1
ATOM 715 C C . GLY A 1 97 ? 13.914 2.289 -7.586 1.00 72.88 97 GLY A C 1
ATOM 716 O O . GLY A 1 97 ? 13.224 2.283 -8.600 1.00 72.88 97 GLY A O 1
ATOM 717 N N . GLY A 1 98 ? 13.399 2.688 -6.426 1.00 72.19 98 GLY A N 1
ATOM 718 C CA . GLY A 1 98 ? 12.140 3.414 -6.328 1.00 72.19 98 GLY A CA 1
ATOM 719 C C . GLY A 1 98 ? 12.291 4.872 -6.748 1.00 72.19 98 GLY A C 1
ATOM 720 O O . GLY A 1 98 ? 13.068 5.604 -6.153 1.00 72.19 98 GLY A O 1
ATOM 721 N N . ASN A 1 99 ? 11.510 5.334 -7.724 1.00 65.75 99 ASN A N 1
ATOM 722 C CA . ASN A 1 99 ? 11.454 6.753 -8.108 1.00 65.75 99 ASN A CA 1
ATOM 723 C C . ASN A 1 99 ? 12.792 7.375 -8.584 1.00 65.75 99 ASN A C 1
ATOM 725 O O . ASN A 1 99 ? 12.985 8.584 -8.451 1.00 65.75 99 ASN A O 1
ATOM 729 N N . ASP A 1 100 ? 13.698 6.591 -9.173 1.00 55.25 100 ASP A N 1
ATOM 730 C CA . ASP A 1 100 ? 14.788 7.152 -9.971 1.00 55.25 100 ASP A CA 1
ATOM 731 C C . ASP A 1 100 ? 14.318 7.431 -11.415 1.00 55.25 100 ASP A C 1
ATOM 733 O O . A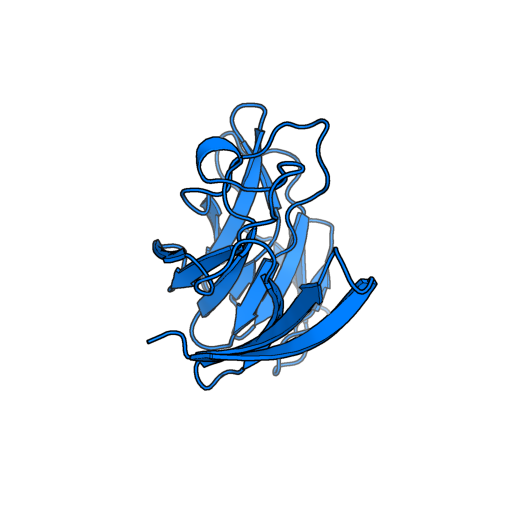SP A 1 100 ? 13.322 6.888 -11.903 1.00 55.25 100 ASP A O 1
ATOM 737 N N . ALA A 1 101 ? 15.036 8.307 -12.123 1.00 48.12 101 ALA A N 1
ATOM 738 C CA . ALA A 1 101 ? 14.827 8.552 -13.553 1.00 48.12 101 ALA A CA 1
ATOM 739 C C . ALA A 1 101 ? 15.175 7.324 -14.433 1.00 48.12 101 ALA A C 1
ATOM 741 O O . ALA A 1 101 ? 15.092 7.414 -15.657 1.00 48.12 101 ALA A O 1
ATOM 742 N N . ALA A 1 102 ? 15.585 6.202 -13.825 1.00 53.16 102 ALA A N 1
ATOM 743 C CA . ALA A 1 102 ? 16.045 4.984 -14.483 1.00 53.16 102 ALA A CA 1
ATOM 744 C C . ALA A 1 102 ? 15.016 3.835 -14.448 1.00 53.16 102 ALA A C 1
ATOM 746 O O . ALA A 1 102 ? 15.195 2.848 -15.163 1.00 53.16 102 ALA A O 1
ATOM 747 N N . GLY A 1 103 ? 13.923 3.963 -13.693 1.00 53.91 103 GLY A N 1
ATOM 748 C CA . GLY A 1 103 ? 12.794 3.041 -13.751 1.00 53.91 103 GLY A CA 1
ATOM 749 C C . GLY A 1 103 ? 12.116 2.861 -12.402 1.00 53.91 103 GLY A C 1
ATOM 750 O O . GLY A 1 103 ? 12.734 2.459 -11.426 1.00 53.91 103 GLY A O 1
ATOM 751 N N . THR A 1 104 ? 10.817 3.147 -12.337 1.00 63.16 104 THR A N 1
ATOM 752 C CA . THR A 1 104 ? 10.049 3.052 -11.095 1.00 63.16 104 THR A CA 1
ATOM 753 C C . THR A 1 104 ? 9.834 1.586 -10.740 1.00 63.16 104 THR A C 1
ATOM 755 O O . THR A 1 104 ? 8.956 0.934 -11.296 1.00 63.16 104 THR A O 1
ATOM 758 N N . ARG A 1 105 ? 10.634 1.050 -9.817 1.00 77.94 105 ARG A N 1
ATOM 759 C CA . ARG A 1 105 ? 10.427 -0.316 -9.333 1.00 77.94 105 ARG A CA 1
ATOM 760 C C . ARG A 1 105 ? 9.321 -0.377 -8.290 1.00 77.94 105 ARG A C 1
ATOM 762 O O . ARG A 1 105 ? 9.134 0.535 -7.480 1.00 77.94 105 ARG A O 1
ATOM 769 N N . TYR A 1 106 ? 8.622 -1.502 -8.306 1.00 83.62 106 TYR A N 1
ATOM 770 C CA . TYR A 1 106 ? 7.544 -1.815 -7.384 1.00 83.62 106 TYR A CA 1
ATOM 771 C C . TYR A 1 106 ? 7.902 -3.047 -6.564 1.00 83.62 106 TYR A C 1
ATOM 773 O O . TYR A 1 106 ? 8.787 -3.832 -6.912 1.00 83.62 106 TYR A O 1
ATOM 781 N N . GLY A 1 107 ? 7.244 -3.171 -5.427 1.00 87.06 107 GLY A N 1
ATOM 782 C CA . GLY A 1 107 ? 7.426 -4.226 -4.455 1.00 87.06 107 GLY A CA 1
ATOM 783 C C . GLY A 1 107 ? 6.121 -4.953 -4.243 1.00 87.06 107 GLY A C 1
ATOM 784 O O . GLY A 1 107 ? 5.039 -4.443 -4.544 1.00 87.06 107 GLY A O 1
ATOM 785 N N . VAL A 1 108 ? 6.260 -6.157 -3.720 1.00 90.12 108 VAL A N 1
ATOM 786 C CA . VAL A 1 108 ? 5.166 -7.014 -3.308 1.00 90.12 108 VAL A CA 1
ATOM 787 C C . VAL A 1 108 ? 5.362 -7.276 -1.826 1.00 90.12 108 VAL A C 1
ATOM 789 O O . VAL A 1 108 ? 6.442 -7.706 -1.414 1.00 90.12 108 VAL A O 1
ATOM 792 N N . TRP A 1 109 ? 4.329 -7.033 -1.027 1.00 93.94 109 TRP A N 1
ATOM 793 C CA . TRP A 1 109 ? 4.311 -7.405 0.383 1.00 93.94 109 TRP A CA 1
ATOM 794 C C . TRP A 1 109 ? 3.160 -8.360 0.651 1.00 93.94 109 TRP A C 1
ATOM 796 O O . TRP A 1 109 ? 2.068 -8.176 0.125 1.00 93.94 109 TRP A O 1
ATOM 806 N N . ASN A 1 110 ? 3.386 -9.360 1.491 1.00 95.12 110 ASN A N 1
ATOM 807 C CA . ASN A 1 110 ? 2.350 -10.253 1.983 1.00 95.12 110 ASN A CA 1
ATOM 808 C C . ASN A 1 110 ? 2.107 -9.951 3.464 1.00 95.12 110 ASN A C 1
ATOM 810 O O . ASN A 1 110 ? 2.993 -10.160 4.290 1.00 95.12 110 ASN A O 1
ATOM 814 N N . GLN A 1 111 ? 0.935 -9.402 3.784 1.00 96.12 111 GLN A N 1
ATOM 815 C CA . GLN A 1 111 ? 0.547 -8.993 5.140 1.00 96.12 111 GLN A CA 1
ATOM 816 C C . GLN A 1 111 ? 1.598 -8.100 5.822 1.00 96.12 111 GLN A C 1
ATOM 818 O O . GLN A 1 111 ? 1.934 -8.278 6.989 1.00 96.12 111 GLN A O 1
ATOM 823 N N . GLY A 1 112 ? 2.151 -7.149 5.065 1.00 96.19 112 GLY A N 1
ATOM 824 C CA . GLY A 1 112 ? 3.170 -6.212 5.541 1.00 96.19 112 GLY A CA 1
ATOM 825 C C . GLY A 1 112 ? 4.617 -6.714 5.454 1.00 96.19 112 GLY A C 1
ATOM 826 O O . GLY A 1 112 ? 5.543 -5.923 5.622 1.00 96.19 112 GLY A O 1
ATOM 827 N N . VAL A 1 113 ? 4.846 -7.988 5.129 1.00 95.94 113 VAL A N 1
ATOM 828 C CA . VAL A 1 113 ? 6.192 -8.557 4.956 1.00 95.94 113 VAL A CA 1
ATOM 829 C C . VAL A 1 113 ? 6.628 -8.429 3.501 1.00 95.94 113 VAL A C 1
ATOM 831 O O . VAL A 1 113 ? 5.898 -8.849 2.611 1.00 95.94 113 VAL A O 1
ATOM 834 N N . PHE A 1 114 ? 7.816 -7.880 3.236 1.00 93.25 114 PHE A N 1
ATOM 835 C CA . PHE A 1 114 ? 8.336 -7.780 1.867 1.00 93.25 114 PHE A CA 1
ATOM 836 C C . PHE A 1 114 ? 8.583 -9.175 1.284 1.00 93.25 114 PHE A C 1
ATOM 838 O O . PHE A 1 114 ? 9.386 -9.940 1.814 1.00 93.25 114 PHE A O 1
ATOM 845 N N . ALA A 1 115 ? 7.879 -9.497 0.201 1.00 90.69 115 ALA A N 1
ATOM 846 C CA . ALA A 1 115 ? 7.955 -10.782 -0.485 1.00 90.69 115 ALA A CA 1
ATOM 847 C C . ALA A 1 115 ? 8.924 -10.736 -1.673 1.00 90.69 115 ALA A C 1
ATOM 849 O O . ALA A 1 115 ? 9.584 -11.724 -1.981 1.00 90.69 115 ALA A O 1
ATOM 850 N N . GLY A 1 116 ? 9.044 -9.581 -2.329 1.00 87.06 116 GLY A N 1
ATOM 851 C CA . GLY A 1 116 ? 9.961 -9.427 -3.446 1.00 87.06 116 GLY A CA 1
ATOM 852 C C . GLY A 1 116 ? 9.679 -8.200 -4.291 1.00 87.06 116 GLY A C 1
ATOM 853 O O . GLY A 1 116 ? 8.815 -7.374 -3.993 1.00 87.06 116 GLY A O 1
ATOM 854 N N . ARG A 1 117 ? 10.448 -8.082 -5.371 1.00 85.12 117 ARG A N 1
ATOM 855 C CA . ARG A 1 117 ? 10.224 -7.052 -6.379 1.00 85.12 117 ARG A CA 1
ATOM 856 C C . ARG A 1 117 ? 9.118 -7.486 -7.318 1.00 85.12 117 ARG A C 1
ATOM 858 O O . ARG A 1 117 ? 8.952 -8.662 -7.622 1.00 85.12 117 ARG A O 1
ATOM 865 N N . PHE A 1 118 ? 8.388 -6.488 -7.764 1.00 77.69 118 PHE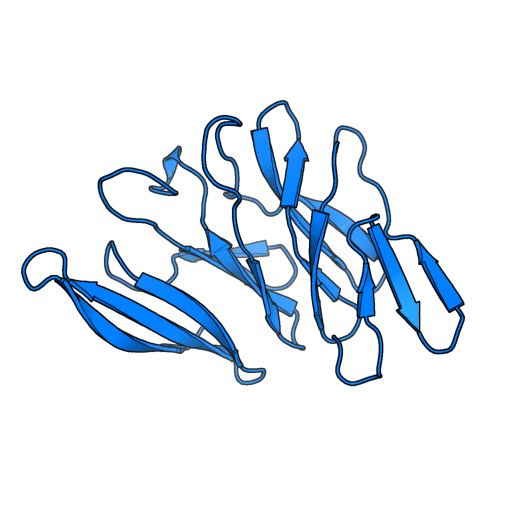 A N 1
ATOM 866 C CA . PHE A 1 118 ? 7.367 -6.622 -8.762 1.00 77.69 118 PHE A CA 1
ATOM 867 C C . PHE A 1 118 ? 7.987 -6.624 -10.163 1.00 77.69 118 PHE A C 1
ATOM 869 O O . PHE A 1 118 ? 8.750 -5.712 -10.488 1.00 77.69 118 PHE A O 1
ATOM 876 N N . GLY A 1 119 ? 7.598 -7.593 -10.994 1.00 70.31 119 GLY A N 1
ATOM 877 C CA . GLY A 1 119 ? 8.057 -7.686 -12.379 1.00 70.31 119 GLY A CA 1
ATOM 878 C C . GLY A 1 119 ? 9.553 -7.995 -12.517 1.00 70.31 119 GLY A C 1
ATOM 879 O O . GLY A 1 119 ? 10.297 -8.129 -11.544 1.00 70.31 119 GLY A O 1
ATOM 880 N N . ASP A 1 120 ? 9.990 -8.137 -13.761 1.00 66.12 120 ASP A N 1
ATOM 881 C CA . ASP A 1 120 ? 11.359 -8.477 -14.158 1.00 66.12 120 ASP A CA 1
ATOM 882 C C . ASP A 1 120 ? 12.075 -7.328 -14.894 1.00 66.12 120 ASP A C 1
ATOM 884 O O . ASP A 1 120 ? 13.264 -7.432 -15.205 1.00 66.12 120 ASP A O 1
ATOM 888 N N . VAL A 1 121 ? 11.383 -6.209 -15.145 1.00 58.78 121 VAL A N 1
ATOM 889 C CA . VAL A 1 121 ? 11.887 -5.084 -15.949 1.00 58.78 121 VAL A CA 1
ATOM 890 C C . VAL A 1 121 ? 11.734 -3.751 -15.207 1.00 58.78 121 VAL A C 1
ATOM 892 O O . VAL A 1 121 ? 10.939 -3.600 -14.286 1.00 58.78 121 VAL A O 1
ATOM 895 N N . ALA A 1 122 ? 12.533 -2.756 -15.595 1.00 59.22 122 ALA A N 1
ATOM 896 C CA . ALA A 1 122 ? 12.680 -1.488 -14.880 1.00 59.22 122 ALA A CA 1
ATOM 897 C C . ALA A 1 122 ? 11.443 -0.557 -14.887 1.00 59.22 122 ALA A C 1
ATOM 899 O O . ALA A 1 122 ? 11.408 0.367 -14.083 1.00 59.22 122 ALA A O 1
ATOM 900 N N . ALA A 1 123 ? 10.447 -0.758 -15.761 1.00 64.19 123 ALA A N 1
ATOM 901 C CA . ALA A 1 123 ? 9.358 0.206 -15.987 1.00 64.19 123 ALA A CA 1
ATOM 902 C C . ALA A 1 123 ? 7.951 -0.424 -15.972 1.00 64.19 123 ALA A C 1
ATOM 904 O O . ALA A 1 123 ? 7.123 -0.131 -16.839 1.00 64.19 123 ALA A O 1
ATOM 905 N N . ASP A 1 124 ? 7.684 -1.289 -14.993 1.00 67.56 124 ASP A N 1
ATOM 906 C CA . ASP A 1 124 ? 6.353 -1.862 -14.775 1.00 67.56 124 ASP A CA 1
ATOM 907 C C . ASP A 1 124 ? 5.579 -1.029 -13.746 1.00 67.56 124 ASP A C 1
ATOM 909 O O . ASP A 1 124 ? 6.045 -0.797 -12.634 1.00 67.56 124 ASP A O 1
ATOM 913 N N . LEU A 1 125 ? 4.383 -0.574 -14.124 1.00 72.75 125 LEU A N 1
ATOM 914 C CA . LEU A 1 125 ? 3.495 0.245 -13.299 1.00 72.75 125 LEU A CA 1
ATOM 915 C C . LEU A 1 125 ? 2.270 -0.602 -12.920 1.00 72.75 125 LEU A C 1
ATOM 917 O O . LEU A 1 125 ? 1.314 -0.673 -13.698 1.00 72.75 125 LEU A O 1
ATOM 921 N N . PRO A 1 126 ? 2.293 -1.326 -11.785 1.00 67.19 126 PRO A N 1
ATOM 922 C CA . PRO A 1 126 ? 1.122 -2.023 -11.269 1.00 67.19 126 PRO A CA 1
ATOM 923 C C . PRO A 1 126 ? 0.064 -1.022 -10.824 1.00 67.19 126 PRO A C 1
ATOM 925 O O . PRO A 1 126 ? 0.359 -0.022 -10.171 1.00 67.19 126 PRO A O 1
ATOM 928 N N . VAL A 1 127 ? -1.179 -1.306 -11.199 1.00 70.44 127 VAL A N 1
ATOM 929 C CA . VAL A 1 127 ? -2.330 -0.429 -10.947 1.00 70.44 127 VAL A CA 1
ATOM 930 C C . VAL A 1 127 ? -3.389 -1.154 -10.127 1.00 70.44 127 VAL A C 1
ATOM 932 O O . VAL A 1 127 ? -4.051 -0.546 -9.291 1.00 70.44 127 VAL A O 1
ATOM 935 N N . VAL A 1 128 ? -3.553 -2.459 -10.349 1.00 78.12 128 VAL A N 1
ATOM 936 C CA . VAL A 1 128 ? -4.614 -3.254 -9.730 1.00 78.12 128 VAL A CA 1
ATOM 937 C C . VAL A 1 128 ? -4.075 -4.580 -9.220 1.00 78.12 128 VAL A C 1
ATOM 939 O O . VAL A 1 128 ? -3.141 -5.144 -9.786 1.00 78.12 128 VAL A O 1
ATOM 942 N N . LEU A 1 129 ? -4.693 -5.091 -8.160 1.00 86.69 129 LEU A N 1
ATOM 943 C CA . LEU A 1 129 ? -4.376 -6.389 -7.588 1.00 86.69 129 LEU A CA 1
ATOM 944 C C . LEU A 1 129 ? -5.670 -7.174 -7.379 1.00 86.69 129 LEU A C 1
ATOM 946 O O . LEU A 1 129 ? -6.575 -6.723 -6.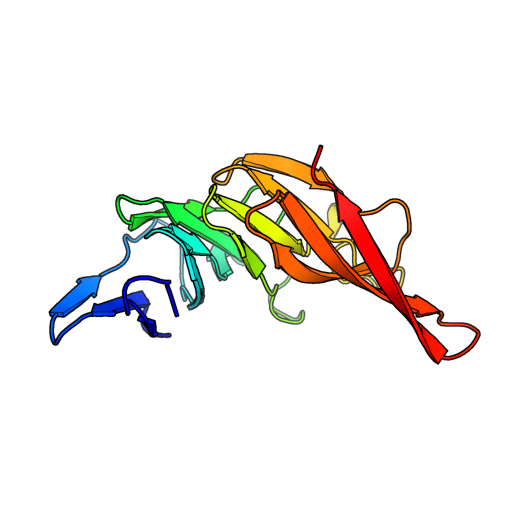679 1.00 86.69 129 LEU A O 1
ATOM 950 N N . GLY A 1 130 ? -5.754 -8.330 -8.026 1.00 88.25 130 GLY A N 1
ATOM 951 C CA . GLY A 1 130 ? -6.845 -9.278 -7.878 1.00 88.25 130 GLY A CA 1
ATOM 952 C C . GLY A 1 130 ? -6.720 -10.089 -6.593 1.00 88.25 130 GLY A C 1
ATOM 953 O O . GLY A 1 130 ? -5.624 -10.339 -6.081 1.00 88.25 130 GLY A O 1
ATOM 954 N N . ASP A 1 131 ? -7.862 -10.545 -6.082 1.00 90.94 131 ASP A N 1
ATOM 955 C CA . ASP A 1 131 ? -7.922 -11.437 -4.918 1.00 90.94 131 ASP A CA 1
ATOM 956 C C . ASP A 1 131 ? -7.335 -12.835 -5.225 1.00 90.94 131 ASP A C 1
ATOM 958 O O . ASP A 1 131 ? -6.998 -13.578 -4.308 1.00 90.94 131 ASP A O 1
ATOM 962 N N . ASP A 1 132 ? -7.128 -13.169 -6.504 1.00 89.31 132 ASP A N 1
ATOM 963 C CA . ASP A 1 132 ? -6.442 -14.380 -6.978 1.00 89.31 132 ASP A CA 1
ATOM 964 C C . ASP A 1 132 ? -4.902 -14.259 -6.989 1.00 89.31 132 ASP A C 1
ATOM 966 O O . ASP A 1 132 ? -4.212 -15.153 -7.482 1.00 89.31 132 ASP A O 1
ATOM 970 N N . GLY A 1 133 ? -4.357 -13.145 -6.487 1.00 85.56 133 GLY A N 1
ATOM 971 C CA . GLY A 1 133 ? -2.920 -12.866 -6.496 1.00 85.56 133 GLY A CA 1
ATOM 972 C C . GLY A 1 133 ? -2.380 -12.426 -7.859 1.00 85.56 133 GLY A C 1
ATOM 973 O O . GLY A 1 133 ? -1.164 -12.366 -8.042 1.00 85.56 133 GLY A O 1
ATOM 974 N N . THR A 1 134 ? -3.251 -12.113 -8.822 1.00 87.81 134 THR A N 1
ATOM 975 C CA . THR A 1 134 ? -2.843 -11.515 -10.094 1.00 87.81 134 THR A CA 1
ATOM 976 C C . THR A 1 134 ? -2.746 -10.001 -9.940 1.00 87.81 134 THR A C 1
ATOM 978 O O . THR A 1 134 ? -3.732 -9.323 -9.658 1.00 87.81 134 THR A O 1
ATOM 981 N N . ALA A 1 135 ? -1.567 -9.441 -10.170 1.00 84.19 135 ALA A N 1
ATOM 982 C CA . ALA A 1 135 ? -1.389 -8.009 -10.327 1.00 84.19 135 ALA A CA 1
ATOM 983 C C . ALA A 1 135 ? -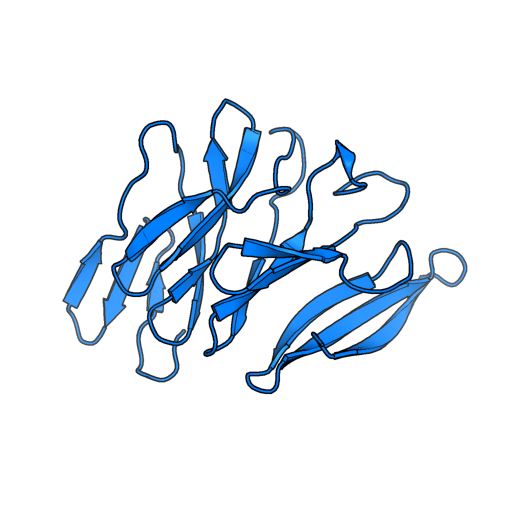1.508 -7.621 -11.801 1.00 84.19 135 ALA A C 1
ATOM 985 O O . ALA A 1 135 ? -0.930 -8.266 -12.677 1.00 84.19 135 ALA A O 1
ATOM 986 N N . GLY A 1 136 ? -2.252 -6.555 -12.070 1.00 80.00 136 GLY A N 1
ATOM 987 C CA . GLY A 1 136 ? -2.410 -5.972 -13.394 1.00 80.00 136 GLY A CA 1
ATOM 988 C C . GLY A 1 136 ? -1.830 -4.566 -13.445 1.00 80.00 136 GLY A C 1
ATOM 989 O O . GLY A 1 136 ? -1.939 -3.785 -12.494 1.00 80.00 136 GLY A O 1
ATOM 990 N N . GLY A 1 137 ? -1.241 -4.221 -14.580 1.00 81.38 137 GLY A N 1
ATOM 991 C CA . GLY A 1 137 ? -0.699 -2.893 -14.801 1.00 81.38 137 GLY A CA 1
ATOM 992 C C . GLY A 1 137 ? -0.346 -2.647 -16.255 1.00 81.38 137 GLY A C 1
ATOM 993 O O . GLY A 1 137 ? -0.836 -3.321 -17.163 1.00 81.38 137 GLY A O 1
ATOM 994 N N . TYR A 1 138 ? 0.520 -1.667 -16.470 1.00 78.06 138 TYR A N 1
ATOM 995 C CA . TYR A 1 138 ? 1.105 -1.420 -17.777 1.00 78.06 138 TYR A CA 1
ATOM 996 C C . TYR A 1 138 ? 2.612 -1.204 -17.687 1.00 78.06 138 TYR A C 1
ATOM 998 O O . TYR A 1 138 ? 3.141 -0.722 -16.688 1.00 78.06 138 TYR A O 1
ATOM 1006 N N . ARG A 1 139 ? 3.296 -1.579 -18.758 1.00 79.69 139 ARG A N 1
ATOM 1007 C CA . ARG A 1 139 ? 4.698 -1.289 -19.011 1.00 79.69 139 ARG A CA 1
ATOM 1008 C C . ARG A 1 139 ? 4.772 -0.067 -19.900 1.00 79.69 139 ARG A C 1
ATOM 1010 O O . ARG A 1 139 ? 4.101 -0.042 -20.929 1.00 79.69 139 ARG A O 1
ATOM 1017 N N . TYR A 1 140 ? 5.577 0.918 -19.530 1.00 76.81 140 TYR A N 1
ATOM 1018 C CA . TYR A 1 140 ? 5.811 2.085 -20.378 1.00 76.81 140 TYR A CA 1
ATOM 1019 C C . TYR A 1 140 ? 7.113 1.912 -21.166 1.00 76.81 140 TYR A C 1
ATOM 1021 O O . TYR A 1 140 ? 8.190 1.813 -20.580 1.00 76.81 140 TYR A O 1
ATOM 1029 N N . ASP A 1 141 ? 7.020 1.874 -22.493 1.00 76.50 141 ASP A N 1
ATOM 1030 C CA . ASP A 1 141 ? 8.179 1.884 -23.381 1.00 76.50 141 ASP A CA 1
ATOM 1031 C C . ASP A 1 141 ? 8.598 3.334 -23.649 1.00 76.50 141 ASP A C 1
ATOM 1033 O O . ASP A 1 141 ? 7.908 4.088 -24.333 1.00 76.50 141 ASP A O 1
ATOM 1037 N N . ALA A 1 142 ? 9.752 3.734 -23.114 1.00 75.25 142 ALA A N 1
ATOM 1038 C CA . ALA A 1 142 ? 10.264 5.089 -23.280 1.00 75.25 142 ALA A CA 1
ATOM 1039 C C . ALA A 1 142 ? 10.700 5.411 -24.722 1.00 75.25 142 ALA A C 1
ATOM 1041 O O . ALA A 1 142 ? 10.677 6.583 -25.104 1.00 75.25 142 ALA A O 1
ATOM 1042 N N . ALA A 1 143 ? 11.081 4.407 -25.520 1.00 81.56 143 ALA A N 1
ATOM 1043 C CA . ALA A 1 143 ? 11.514 4.601 -26.901 1.00 81.56 143 ALA A CA 1
ATOM 1044 C C . ALA A 1 143 ? 10.322 4.888 -27.822 1.00 81.56 143 ALA A C 1
ATOM 1046 O O . ALA A 1 143 ? 10.385 5.795 -28.651 1.00 81.56 143 ALA A O 1
ATOM 1047 N N . THR A 1 144 ? 9.224 4.147 -27.650 1.00 84.94 144 THR A N 1
ATOM 1048 C CA . THR A 1 144 ? 8.006 4.309 -28.464 1.00 84.94 144 THR A CA 1
ATOM 1049 C C . THR A 1 144 ? 6.954 5.213 -27.821 1.00 84.94 144 THR A C 1
ATOM 1051 O O . THR A 1 144 ? 6.025 5.645 -28.498 1.00 84.94 144 THR A O 1
ATOM 1054 N N . ARG A 1 145 ? 7.110 5.544 -26.532 1.00 82.50 145 ARG A N 1
ATOM 1055 C CA . ARG A 1 145 ? 6.129 6.255 -25.690 1.00 82.50 145 ARG A CA 1
ATOM 1056 C C . ARG A 1 145 ? 4.774 5.548 -25.608 1.00 82.50 145 ARG A C 1
ATOM 1058 O O . ARG A 1 145 ? 3.743 6.199 -25.438 1.00 82.50 145 ARG A O 1
ATOM 1065 N N . HIS A 1 146 ? 4.765 4.225 -25.735 1.00 82.69 146 HIS A N 1
ATOM 1066 C CA . HIS A 1 146 ? 3.556 3.415 -25.653 1.00 82.69 146 HIS A CA 1
ATOM 1067 C C . HIS A 1 146 ? 3.468 2.656 -24.330 1.00 82.69 146 HIS A C 1
ATOM 1069 O O . HIS A 1 146 ? 4.472 2.233 -23.756 1.00 82.69 146 HIS A O 1
ATOM 1075 N N . SER A 1 147 ? 2.233 2.460 -23.868 1.00 82.81 147 SER A N 1
ATOM 1076 C CA . SER A 1 147 ? 1.923 1.608 -22.724 1.00 82.81 147 SER A CA 1
ATOM 1077 C C . SER A 1 147 ? 1.446 0.239 -23.200 1.00 82.81 147 SER A C 1
ATOM 1079 O O . SER A 1 147 ? 0.522 0.148 -24.008 1.00 82.81 147 SER A O 1
ATOM 1081 N N . HIS A 1 148 ? 2.033 -0.824 -22.661 1.00 81.56 148 HIS A N 1
ATOM 1082 C CA . HIS A 1 148 ? 1.648 -2.206 -22.933 1.00 81.56 148 HIS A CA 1
ATOM 1083 C C . HIS A 1 148 ? 1.006 -2.812 -21.686 1.00 81.56 148 HIS A C 1
ATOM 1085 O O . HIS A 1 148 ? 1.629 -2.766 -20.625 1.00 81.56 148 HIS A O 1
ATOM 1091 N N . PRO A 1 149 ? -0.210 -3.376 -21.762 1.00 81.94 149 PRO A N 1
ATOM 1092 C CA . PRO A 1 149 ? -0.797 -4.046 -20.612 1.00 81.94 149 PRO A CA 1
ATOM 1093 C C . PRO A 1 149 ? 0.067 -5.245 -20.218 1.00 81.94 149 PRO A C 1
ATOM 1095 O O . PRO A 1 149 ? 0.602 -5.945 -21.080 1.00 81.94 149 PRO A O 1
ATOM 1098 N N . TYR A 1 150 ? 0.179 -5.498 -18.920 1.00 79.56 150 TYR A N 1
ATOM 1099 C CA . TYR A 1 150 ? 0.824 -6.702 -18.421 1.00 79.56 150 TYR A CA 1
ATOM 1100 C C . TYR A 1 150 ? 0.070 -7.232 -17.198 1.00 79.56 150 TYR A C 1
ATOM 1102 O O . TYR A 1 150 ? -0.588 -6.492 -16.459 1.00 79.56 150 TYR A O 1
ATOM 1110 N N . THR A 1 151 ? 0.186 -8.538 -16.989 1.00 82.62 151 THR A N 1
ATOM 1111 C CA . THR A 1 151 ? -0.307 -9.226 -15.798 1.00 82.62 151 THR A CA 1
ATOM 1112 C C . THR A 1 151 ? 0.814 -10.055 -15.211 1.00 82.62 151 THR A C 1
ATOM 1114 O O . THR A 1 151 ? 1.564 -10.689 -15.953 1.00 82.62 151 THR A O 1
ATOM 1117 N N . TRP A 1 152 ? 0.905 -10.089 -13.890 1.00 78.88 152 TRP A N 1
ATOM 1118 C CA . TRP A 1 152 ? 1.905 -10.858 -13.169 1.00 78.88 152 TRP A CA 1
ATOM 1119 C C . TRP A 1 152 ? 1.250 -11.617 -12.016 1.00 78.88 152 TRP A C 1
ATOM 1121 O O . TRP A 1 152 ? 0.330 -11.112 -11.377 1.00 78.88 152 TRP A O 1
ATOM 1131 N N . ARG A 1 153 ? 1.705 -12.843 -11.764 1.00 81.88 153 ARG A N 1
ATOM 1132 C CA . ARG A 1 153 ? 1.239 -13.669 -10.647 1.00 81.88 153 ARG A CA 1
ATOM 1133 C C . ARG A 1 153 ? 2.213 -13.510 -9.492 1.00 81.88 153 ARG A C 1
ATOM 1135 O O . ARG A 1 153 ? 3.389 -13.820 -9.650 1.00 81.88 153 ARG A O 1
ATOM 1142 N N . CYS A 1 154 ? 1.704 -13.081 -8.346 1.00 70.69 154 CYS A N 1
ATOM 1143 C CA . CYS A 1 154 ? 2.460 -13.038 -7.105 1.00 70.69 154 CYS A CA 1
ATOM 1144 C C . CYS A 1 154 ? 2.592 -14.469 -6.556 1.00 70.69 154 CYS A C 1
ATOM 1146 O O . CYS A 1 154 ? 1.767 -14.891 -5.748 1.00 70.69 154 CYS A O 1
ATOM 1148 N N . SER A 1 155 ? 3.547 -15.243 -7.086 1.00 62.53 155 SER A N 1
ATOM 1149 C CA . SER A 1 155 ? 3.861 -16.622 -6.668 1.00 62.53 155 SER A CA 1
ATOM 1150 C C . SER A 1 155 ? 4.932 -16.671 -5.591 1.00 62.53 155 SER A C 1
ATOM 1152 O O . SER A 1 155 ? 5.963 -15.994 -5.810 1.00 62.53 155 SER A O 1
#

pLDDT: mean 86.77, std 11.14, range [48.12, 98.38]